Protein AF-A0A5C7W8V8-F1 (afdb_monomer)

pLDDT: mean 70.5, std 19.84, range [35.34, 94.75]

Secondary structure (DSSP, 8-state):
----HHHHHHHHHHHHHHHHHHHHHHTT-HHHHHHHHHHHHHHHH-TTTHHHHTT---------S------

Solvent-accessible surface area (backbone atoms only — not comparable to full-atom values): 4234 Å² total; per-residue (Å²): 141,85,88,66,61,68,62,50,55,37,52,50,32,38,53,52,9,49,52,38,21,53,49,14,57,75,69,69,36,64,68,40,28,52,52,10,46,52,42,23,49,44,37,69,69,50,70,62,59,67,34,56,76,69,68,55,69,83,64,77,80,68,88,73,90,84,79,80,90,80,134

Radius of gyration: 18.02 Å; Cα contacts (8 Å, |Δi|>4): 55; chains: 1; bounding box: 33×17×65 Å

Sequence (71 aa):
MKQNVGGIDKVVRLVLGLALAGYGYYTMMWWLVVVGAVVFLTGVFGRCALYSLFGFSTCKLDAGATEPRQP

Foldseek 3Di:
DDDPPVVVVLVVLLVQLVVQLVVCVVVVPVVSVVVSPVSNVCSVVVPPDVCVVVVNDPPPPPVDDDDDDDD

Mean predicted aligned error: 12.7 Å

Structure (mmCIF, N/CA/C/O backbone):
data_AF-A0A5C7W8V8-F1
#
_entry.id   AF-A0A5C7W8V8-F1
#
loop_
_atom_site.group_PDB
_atom_site.id
_atom_site.type_symbol
_atom_site.label_atom_id
_atom_site.label_alt_id
_atom_site.label_comp_id
_atom_site.label_asym_id
_atom_site.label_entity_id
_atom_site.label_seq_id
_atom_site.pdbx_PDB_ins_code
_atom_site.Cartn_x
_atom_site.Cartn_y
_atom_site.Cartn_z
_atom_site.occupancy
_atom_site.B_iso_or_equiv
_atom_site.auth_seq_id
_atom_site.auth_comp_id
_atom_site.auth_asym_id
_atom_site.auth_atom_id
_atom_site.pdbx_PDB_model_num
ATOM 1 N N . MET A 1 1 ? -23.393 -8.868 13.388 1.00 35.34 1 MET A N 1
ATOM 2 C CA . MET A 1 1 ? -22.050 -8.270 13.551 1.00 35.34 1 MET A CA 1
ATOM 3 C C . MET A 1 1 ? -21.114 -8.858 12.499 1.00 35.34 1 MET A C 1
ATOM 5 O O . MET A 1 1 ? -20.632 -9.967 12.677 1.00 35.34 1 MET A O 1
ATOM 9 N N . LYS A 1 2 ? -20.919 -8.189 11.358 1.00 36.81 2 LYS A N 1
ATOM 10 C CA . LYS A 1 2 ? -19.959 -8.623 10.330 1.00 36.81 2 LYS A CA 1
ATOM 11 C C . LYS A 1 2 ? -19.230 -7.393 9.811 1.00 36.81 2 LYS A C 1
ATOM 13 O O . LYS A 1 2 ? -19.622 -6.797 8.818 1.00 36.81 2 LYS A O 1
ATOM 18 N N . GLN A 1 3 ? -18.208 -6.982 10.549 1.00 44.19 3 GLN A N 1
ATOM 19 C CA . GLN A 1 3 ? -17.313 -5.908 10.145 1.00 44.19 3 GLN A CA 1
ATOM 20 C C . GLN A 1 3 ? -16.033 -6.539 9.611 1.00 44.19 3 GLN A C 1
ATOM 22 O O . GLN A 1 3 ? -15.184 -7.005 10.358 1.00 44.19 3 GLN A O 1
ATOM 27 N N . ASN A 1 4 ? -15.940 -6.581 8.285 1.00 52.25 4 ASN A N 1
ATOM 28 C CA . ASN A 1 4 ? -14.726 -6.906 7.541 1.00 52.25 4 ASN A CA 1
ATOM 29 C C . ASN A 1 4 ? -14.471 -5.800 6.510 1.00 52.25 4 ASN A C 1
ATOM 31 O O . ASN A 1 4 ? -14.306 -6.064 5.328 1.00 52.25 4 ASN A O 1
ATOM 35 N N . VAL A 1 5 ? -14.532 -4.537 6.925 1.00 53.62 5 VAL A N 1
ATOM 36 C CA . VAL A 1 5 ? -14.264 -3.441 5.983 1.00 53.62 5 VAL A CA 1
ATOM 37 C C . VAL A 1 5 ? -12.760 -3.199 5.915 1.00 53.62 5 VAL A C 1
ATOM 39 O O . VAL A 1 5 ? -12.156 -3.288 4.853 1.00 53.62 5 VAL A O 1
ATOM 42 N N . GLY A 1 6 ? -12.099 -3.049 7.062 1.00 58.69 6 GLY A N 1
ATOM 43 C CA . GLY A 1 6 ? -10.678 -2.713 7.031 1.00 58.69 6 GLY A CA 1
ATOM 44 C C . GLY A 1 6 ? -9.725 -3.884 6.709 1.00 58.69 6 GLY A C 1
ATOM 45 O O . GLY A 1 6 ? -8.584 -3.655 6.310 1.00 58.69 6 GLY A O 1
ATOM 46 N N . GLY A 1 7 ? -10.173 -5.141 6.841 1.00 64.62 7 GLY A N 1
ATOM 47 C CA . GLY A 1 7 ? -9.385 -6.306 6.428 1.00 64.62 7 GLY A CA 1
ATOM 48 C C . GLY A 1 7 ? -9.284 -6.364 4.908 1.00 64.62 7 GLY A C 1
ATOM 49 O O . GLY A 1 7 ? -8.199 -6.558 4.360 1.00 64.62 7 GLY A O 1
ATOM 50 N N . ILE A 1 8 ? -10.409 -6.096 4.239 1.00 73.44 8 ILE A N 1
ATOM 51 C CA . ILE A 1 8 ? -10.490 -5.980 2.784 1.00 73.44 8 ILE A CA 1
ATOM 52 C C . ILE A 1 8 ? -9.637 -4.806 2.301 1.00 73.44 8 ILE A C 1
ATOM 54 O O . ILE A 1 8 ? -8.803 -5.021 1.432 1.00 73.44 8 ILE A O 1
ATOM 58 N N . ASP A 1 9 ? -9.740 -3.615 2.900 1.00 73.00 9 ASP A N 1
ATOM 59 C CA . ASP A 1 9 ? -8.911 -2.452 2.529 1.00 73.00 9 ASP A CA 1
ATOM 60 C C . ASP A 1 9 ? -7.402 -2.740 2.606 1.00 73.00 9 ASP A C 1
ATOM 62 O O . ASP A 1 9 ? -6.627 -2.353 1.725 1.00 73.00 9 ASP A O 1
ATOM 66 N N . LYS A 1 10 ? -6.972 -3.477 3.638 1.00 75.81 10 LYS A N 1
ATOM 67 C CA . LYS A 1 10 ? -5.578 -3.911 3.778 1.00 75.81 10 LYS A CA 1
ATOM 68 C C . LYS A 1 10 ? -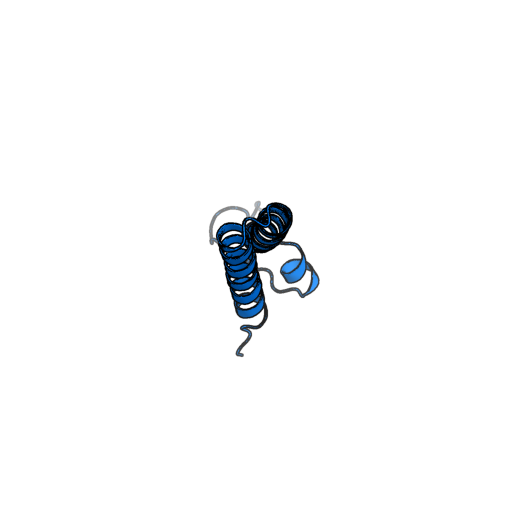5.176 -4.872 2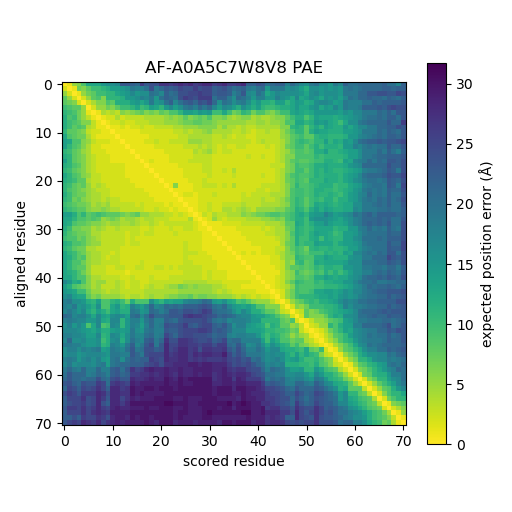.661 1.00 75.81 10 LYS A C 1
ATOM 70 O O . LYS A 1 10 ? -4.119 -4.691 2.059 1.00 75.81 10 LYS A O 1
ATOM 75 N N . VAL A 1 11 ? -5.999 -5.886 2.394 1.00 81.81 11 VAL A N 1
ATOM 76 C CA . VAL A 1 11 ? -5.741 -6.865 1.327 1.00 81.81 11 VAL A CA 1
ATOM 77 C C . VAL A 1 11 ? -5.692 -6.163 -0.026 1.00 81.81 11 VAL A C 1
ATOM 79 O O . VAL A 1 11 ? -4.752 -6.389 -0.780 1.00 81.81 11 VAL A O 1
ATOM 82 N N . VAL A 1 12 ? -6.624 -5.248 -0.293 1.00 86.00 12 VAL A N 1
ATOM 83 C CA . VAL A 1 12 ? -6.654 -4.450 -1.520 1.00 86.00 12 VAL A CA 1
ATOM 84 C C . VAL A 1 12 ? -5.356 -3.660 -1.674 1.00 86.00 12 VAL A C 1
ATOM 86 O O . VAL A 1 12 ? -4.719 -3.788 -2.710 1.00 86.00 12 VAL A O 1
ATOM 89 N N . ARG A 1 13 ? -4.886 -2.922 -0.656 1.00 86.50 13 ARG A N 1
ATOM 90 C CA . ARG A 1 13 ? -3.628 -2.148 -0.751 1.00 86.50 13 ARG A CA 1
ATOM 91 C C . ARG A 1 13 ? -2.382 -3.017 -0.930 1.00 86.50 13 ARG A C 1
ATOM 93 O O . ARG A 1 13 ? -1.487 -2.637 -1.681 1.00 86.50 13 ARG A O 1
ATOM 100 N N . LEU A 1 14 ? -2.324 -4.176 -0.274 1.00 87.00 14 LEU A N 1
ATOM 101 C CA . LEU A 1 14 ? -1.229 -5.134 -0.456 1.00 87.00 14 LEU A CA 1
ATOM 102 C C . LEU A 1 14 ? -1.209 -5.696 -1.882 1.00 87.00 14 LEU A C 1
ATOM 104 O O . LEU A 1 14 ? -0.163 -5.690 -2.527 1.00 87.00 14 LEU A O 1
ATOM 108 N N . VAL A 1 15 ? -2.363 -6.150 -2.376 1.00 91.62 15 VAL A N 1
ATO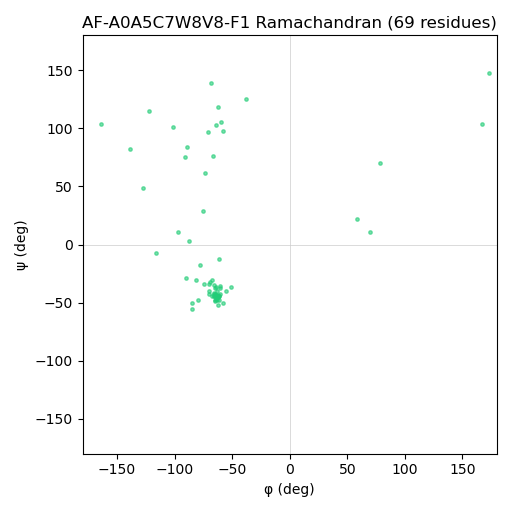M 109 C CA . VAL A 1 15 ? -2.493 -6.732 -3.717 1.00 91.62 15 VAL A CA 1
ATOM 110 C C . VAL A 1 15 ? -2.220 -5.678 -4.788 1.00 91.62 15 VAL A C 1
ATOM 112 O O . VAL A 1 15 ? -1.457 -5.942 -5.712 1.00 91.62 15 VAL A O 1
ATOM 115 N N . LEU A 1 16 ? -2.766 -4.466 -4.642 1.00 91.69 16 LEU A N 1
ATOM 116 C CA . LEU A 1 16 ? -2.550 -3.371 -5.589 1.00 91.69 16 LEU A CA 1
ATOM 117 C C . LEU A 1 16 ? -1.078 -2.938 -5.630 1.00 91.69 16 LEU A C 1
ATOM 119 O O . LEU A 1 16 ? -0.525 -2.746 -6.708 1.00 91.69 16 LEU A O 1
ATOM 123 N N . GLY A 1 17 ? -0.434 -2.812 -4.464 1.00 91.25 17 GLY A N 1
ATOM 124 C CA . GLY A 1 17 ? 0.978 -2.443 -4.370 1.00 91.25 17 GLY A CA 1
ATOM 125 C C . GLY A 1 17 ? 1.901 -3.479 -5.019 1.00 91.25 17 GLY A C 1
ATOM 126 O O . GLY A 1 17 ? 2.778 -3.111 -5.800 1.00 91.25 17 GLY A O 1
ATOM 127 N N . LEU A 1 18 ? 1.659 -4.773 -4.774 1.00 93.25 18 LEU A N 1
ATOM 128 C CA . LEU A 1 18 ? 2.400 -5.860 -5.426 1.00 93.25 18 LEU A CA 1
ATOM 129 C C . LEU A 1 18 ? 2.153 -5.908 -6.936 1.00 93.25 18 LEU A C 1
ATOM 131 O O . LEU A 1 18 ? 3.103 -6.075 -7.697 1.00 93.25 18 LEU A O 1
ATOM 135 N N . ALA A 1 19 ? 0.905 -5.732 -7.377 1.00 94.50 19 ALA A N 1
ATOM 136 C CA . ALA A 1 19 ? 0.557 -5.730 -8.794 1.00 94.50 19 ALA A CA 1
ATOM 137 C C . ALA A 1 19 ? 1.241 -4.578 -9.545 1.00 94.50 19 ALA A C 1
ATOM 139 O O . ALA A 1 19 ? 1.829 -4.800 -10.601 1.00 94.50 19 ALA A O 1
ATOM 140 N N . LEU A 1 20 ? 1.231 -3.365 -8.981 1.00 92.81 20 LEU A N 1
ATOM 141 C CA . LEU A 1 20 ? 1.901 -2.198 -9.564 1.00 92.81 20 LEU A CA 1
ATOM 142 C C . LEU A 1 20 ? 3.423 -2.359 -9.590 1.00 92.81 20 LEU A C 1
ATOM 144 O O . LEU A 1 20 ? 4.049 -2.053 -10.605 1.00 92.81 20 LEU A O 1
ATOM 148 N N . ALA A 1 21 ? 4.017 -2.872 -8.509 1.00 92.25 21 ALA A N 1
ATOM 149 C CA . ALA A 1 21 ? 5.456 -3.101 -8.448 1.00 92.25 21 ALA A CA 1
ATOM 150 C C . ALA A 1 21 ? 5.908 -4.183 -9.445 1.00 92.25 21 ALA A C 1
ATOM 152 O O . ALA A 1 21 ? 6.883 -3.984 -10.167 1.00 92.25 21 ALA A O 1
ATOM 153 N N . GLY A 1 22 ? 5.175 -5.299 -9.529 1.00 92.44 22 GLY A N 1
ATOM 154 C CA . GLY A 1 22 ? 5.454 -6.384 -10.472 1.00 92.44 22 GLY A CA 1
ATOM 155 C C . GLY A 1 22 ? 5.259 -5.965 -11.929 1.00 92.44 22 GLY A C 1
ATOM 156 O O . GLY A 1 22 ? 6.103 -6.2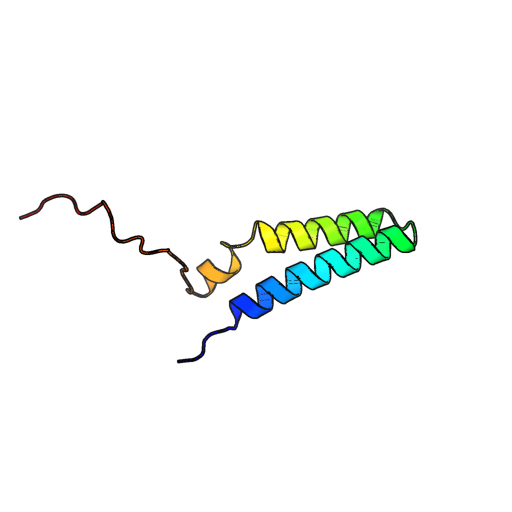64 -12.772 1.00 92.44 22 GLY A O 1
ATOM 157 N N . TYR A 1 23 ? 4.198 -5.208 -12.221 1.00 94.62 23 TYR A N 1
ATOM 158 C CA . TYR A 1 23 ? 3.970 -4.656 -13.556 1.00 94.62 23 TYR A CA 1
ATOM 159 C C . TYR A 1 23 ? 5.069 -3.665 -13.953 1.00 94.62 23 TYR A C 1
ATOM 161 O O . TYR A 1 23 ? 5.616 -3.777 -15.045 1.00 94.62 23 TYR A O 1
ATOM 169 N N . GLY A 1 24 ? 5.454 -2.754 -13.052 1.00 92.31 24 GLY A N 1
ATOM 170 C CA . GLY A 1 24 ? 6.556 -1.818 -13.285 1.00 92.31 24 GLY A CA 1
ATOM 171 C C . GLY A 1 24 ? 7.898 -2.514 -13.524 1.00 92.31 24 GLY A C 1
ATOM 172 O O . GLY A 1 24 ? 8.681 -2.061 -14.357 1.00 92.31 24 GLY A O 1
ATOM 173 N N . TYR A 1 25 ? 8.154 -3.633 -12.841 1.00 93.62 25 TYR A N 1
ATOM 174 C CA . TYR A 1 25 ? 9.348 -4.447 -13.072 1.00 93.62 25 TYR A CA 1
ATOM 175 C C . TYR A 1 25 ? 9.316 -5.108 -14.458 1.00 93.62 25 TYR A C 1
ATOM 177 O O . TYR A 1 25 ? 10.304 -5.045 -15.185 1.00 93.62 25 TYR A O 1
ATOM 185 N N . TYR A 1 26 ? 8.170 -5.671 -14.858 1.00 94.50 26 TYR A N 1
ATOM 186 C CA . TYR A 1 26 ? 7.992 -6.304 -16.169 1.00 94.50 26 TYR A CA 1
ATOM 187 C C . TYR A 1 26 ? 8.142 -5.316 -17.335 1.00 94.50 26 TYR A C 1
ATOM 189 O O . TYR A 1 26 ? 8.752 -5.641 -18.349 1.00 94.50 26 TYR A O 1
ATOM 197 N N . THR A 1 27 ? 7.621 -4.095 -17.193 1.00 94.75 27 THR A N 1
ATOM 198 C CA . THR A 1 27 ? 7.701 -3.055 -18.230 1.00 94.75 27 THR A CA 1
ATOM 199 C C . THR A 1 27 ? 8.973 -2.205 -18.157 1.00 94.75 27 THR A C 1
ATOM 201 O O . THR A 1 27 ? 9.117 -1.264 -18.935 1.00 94.75 27 THR A O 1
ATOM 204 N N . MET A 1 28 ? 9.902 -2.511 -17.238 1.00 91.44 28 MET A N 1
ATOM 205 C CA . MET A 1 28 ? 11.127 -1.732 -16.990 1.00 91.44 28 MET A CA 1
ATOM 206 C C . MET A 1 28 ? 10.856 -0.262 -16.591 1.00 91.44 28 MET A C 1
ATOM 208 O O . MET A 1 28 ? 11.714 0.616 -16.705 1.00 91.44 28 MET A O 1
ATOM 212 N N . MET A 1 29 ? 9.650 0.019 -16.090 1.00 92.81 29 MET A N 1
ATOM 213 C CA . MET A 1 29 ? 9.194 1.336 -15.656 1.00 92.81 29 MET A CA 1
ATOM 214 C C . MET A 1 29 ? 9.538 1.548 -14.181 1.00 92.81 29 MET A C 1
ATOM 216 O O . MET A 1 29 ? 8.705 1.371 -13.290 1.00 92.81 29 MET A O 1
ATOM 220 N N . TRP A 1 30 ? 10.774 1.975 -13.920 1.00 88.25 30 TRP A N 1
ATOM 221 C CA . TRP A 1 30 ? 11.311 2.168 -12.566 1.00 88.25 30 TRP A CA 1
ATOM 222 C C . TRP A 1 30 ? 10.419 3.011 -11.644 1.00 88.25 30 TRP A C 1
ATOM 224 O O . TRP A 1 30 ? 10.289 2.701 -10.462 1.00 88.25 30 TRP A O 1
ATOM 234 N N . TRP A 1 31 ? 9.742 4.036 -12.170 1.00 91.31 31 TRP A N 1
ATOM 235 C CA . TRP A 1 31 ? 8.839 4.873 -11.375 1.00 91.31 31 TRP A CA 1
ATOM 236 C C . TRP A 1 31 ? 7.604 4.110 -10.864 1.00 91.31 31 TRP A C 1
ATOM 238 O O . TRP A 1 31 ? 7.173 4.345 -9.737 1.00 91.31 31 TRP A O 1
ATOM 248 N N . LEU A 1 32 ? 7.069 3.152 -11.631 1.00 90.94 32 LEU A N 1
ATOM 249 C CA . LEU A 1 32 ? 5.947 2.309 -11.196 1.00 90.94 32 LEU A CA 1
ATOM 250 C C . LEU A 1 32 ? 6.361 1.331 -10.100 1.00 90.94 32 LEU A C 1
ATOM 252 O O . LEU A 1 32 ? 5.573 1.068 -9.194 1.00 90.94 32 LEU A O 1
ATOM 256 N N . VAL A 1 33 ? 7.604 0.843 -10.141 1.00 89.56 33 VAL A N 1
ATOM 257 C CA . VAL A 1 33 ? 8.164 0.009 -9.069 1.00 89.56 33 VAL A CA 1
ATOM 258 C C . VAL A 1 33 ? 8.204 0.790 -7.757 1.00 89.56 33 VAL A C 1
ATOM 260 O O . VAL A 1 33 ? 7.769 0.279 -6.728 1.00 89.56 33 VAL A O 1
ATOM 263 N N . VAL A 1 34 ? 8.645 2.052 -7.799 1.00 91.81 34 VAL A N 1
ATOM 264 C CA . VAL A 1 34 ? 8.668 2.934 -6.621 1.00 91.81 34 VAL A CA 1
ATOM 265 C C . VAL A 1 34 ? 7.252 3.209 -6.110 1.00 91.81 34 VAL A C 1
ATOM 267 O O . VAL A 1 34 ? 7.000 3.066 -4.916 1.00 91.81 34 VAL A O 1
ATOM 270 N N . VAL A 1 35 ? 6.306 3.544 -6.993 1.00 93.00 35 VAL A N 1
ATOM 271 C CA . VAL A 1 35 ? 4.905 3.794 -6.605 1.00 93.00 35 VAL A CA 1
ATOM 272 C C . VAL A 1 35 ? 4.268 2.546 -5.990 1.00 93.00 35 VAL A C 1
ATOM 274 O O . VAL A 1 35 ? 3.684 2.623 -4.909 1.00 93.00 35 VAL A O 1
ATOM 277 N N . GLY A 1 36 ? 4.417 1.384 -6.629 1.00 91.06 36 GLY A N 1
ATOM 278 C CA . GLY A 1 36 ? 3.914 0.112 -6.114 1.00 91.06 36 GLY A CA 1
ATOM 279 C C . GLY A 1 36 ? 4.523 -0.249 -4.759 1.00 91.06 36 GLY A C 1
ATOM 280 O O . GLY A 1 36 ? 3.794 -0.624 -3.839 1.00 91.06 36 GLY A O 1
ATOM 281 N N . ALA A 1 37 ? 5.833 -0.045 -4.592 1.00 90.69 37 ALA A N 1
ATOM 282 C CA . ALA A 1 37 ? 6.523 -0.256 -3.323 1.00 90.69 37 ALA A CA 1
ATOM 283 C C . ALA A 1 37 ? 6.000 0.675 -2.221 1.00 90.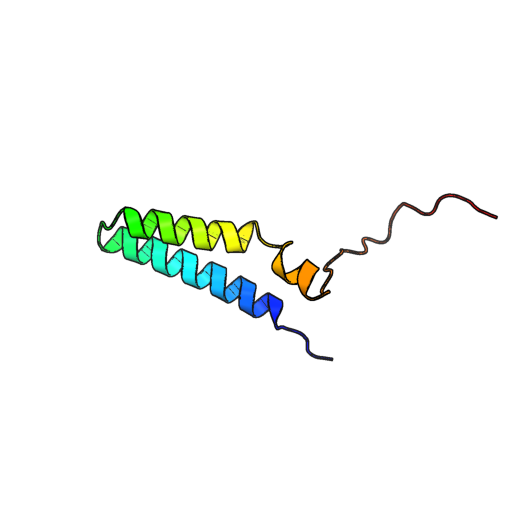69 37 ALA A C 1
ATOM 285 O O . ALA A 1 37 ? 5.710 0.207 -1.124 1.00 90.69 37 ALA A O 1
ATOM 286 N N . VAL A 1 38 ? 5.805 1.968 -2.497 1.00 89.56 38 VAL A N 1
ATOM 287 C CA . V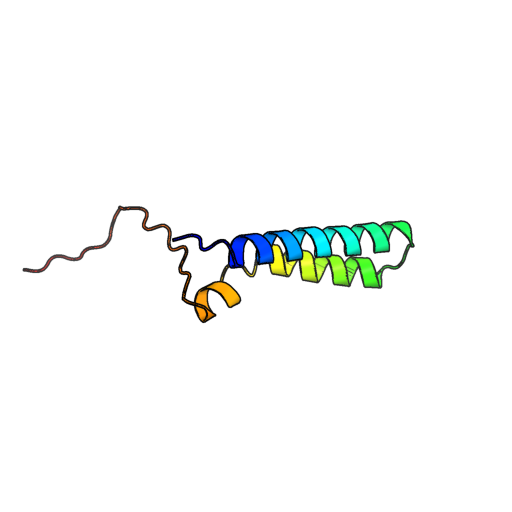AL A 1 38 ? 5.251 2.922 -1.519 1.00 89.56 38 VAL A CA 1
ATOM 288 C C . VAL A 1 38 ? 3.827 2.536 -1.119 1.00 89.56 38 VAL A C 1
ATOM 290 O O . VAL A 1 38 ? 3.514 2.531 0.071 1.00 89.56 38 VAL A O 1
ATOM 293 N N . VAL A 1 39 ? 2.968 2.156 -2.068 1.00 87.88 39 VAL A N 1
ATOM 294 C CA . VAL A 1 39 ? 1.587 1.718 -1.787 1.00 87.88 39 VAL A CA 1
ATOM 295 C C . VAL A 1 39 ? 1.571 0.428 -0.962 1.00 87.88 39 VAL A C 1
ATOM 297 O O . VAL A 1 39 ? 0.836 0.333 0.023 1.00 87.88 39 VAL A O 1
ATOM 300 N N . PHE A 1 40 ? 2.425 -0.536 -1.309 1.00 87.56 40 PHE A N 1
ATOM 301 C CA . PHE A 1 40 ? 2.586 -1.786 -0.571 1.00 87.56 40 PHE A CA 1
ATOM 302 C C . PHE A 1 40 ? 3.078 -1.544 0.860 1.00 87.56 40 PHE A C 1
ATOM 304 O O . PHE A 1 40 ? 2.446 -1.995 1.816 1.00 87.56 40 PHE A O 1
ATOM 311 N N . LEU A 1 41 ? 4.163 -0.781 1.024 1.00 85.00 41 LEU A N 1
ATOM 312 C CA . LEU A 1 41 ? 4.725 -0.427 2.329 1.00 85.00 41 LEU A CA 1
ATOM 313 C C . LEU A 1 41 ? 3.704 0.360 3.158 1.00 85.00 41 LEU A C 1
ATOM 315 O O . LEU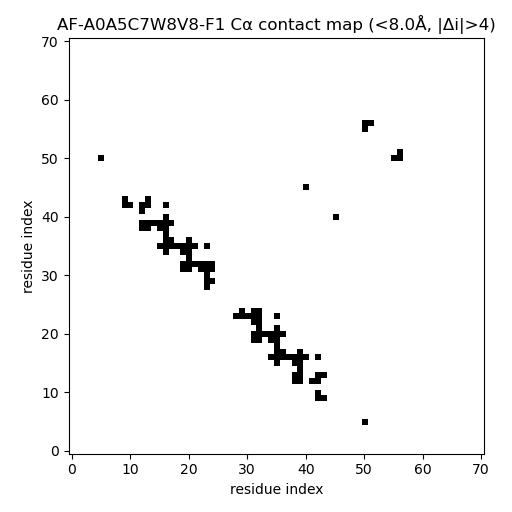 A 1 41 ? 3.554 0.101 4.348 1.00 85.00 41 LEU A O 1
ATOM 319 N N . THR A 1 42 ? 2.913 1.234 2.536 1.00 81.94 42 THR A N 1
ATOM 320 C CA . THR A 1 42 ? 1.799 1.932 3.198 1.00 81.94 42 THR A CA 1
ATOM 321 C C . THR A 1 42 ? 0.704 0.961 3.655 1.00 81.94 42 THR A C 1
ATOM 323 O O . THR A 1 42 ? 0.1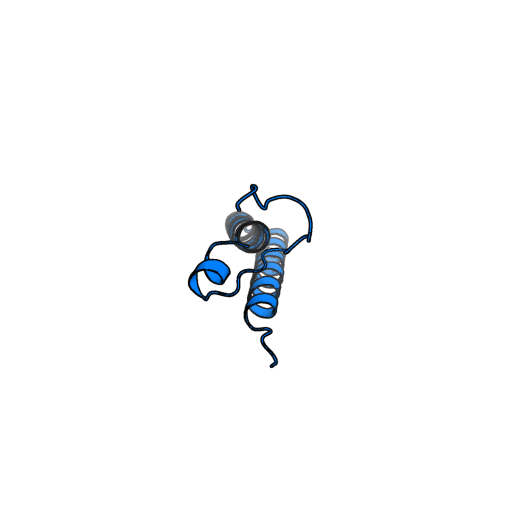45 1.135 4.733 1.00 81.94 42 THR A O 1
ATOM 326 N N . GLY A 1 43 ? 0.408 -0.101 2.900 1.00 75.38 43 GLY A N 1
ATOM 327 C CA . GLY A 1 43 ? -0.501 -1.177 3.322 1.00 75.38 43 GLY A CA 1
ATOM 328 C C . GLY A 1 43 ? 0.051 -2.058 4.455 1.00 75.38 43 GLY A C 1
ATOM 329 O O . GLY A 1 43 ? -0.710 -2.543 5.296 1.00 75.38 43 GLY A O 1
ATOM 330 N N . VAL A 1 44 ? 1.374 -2.248 4.506 1.00 78.56 44 VAL A N 1
ATOM 331 C CA . VAL A 1 44 ? 2.075 -3.058 5.521 1.00 78.56 44 VAL A CA 1
ATOM 332 C C . VAL A 1 44 ? 2.264 -2.292 6.838 1.00 78.56 44 VAL A C 1
ATOM 334 O O . VAL A 1 44 ? 1.948 -2.824 7.911 1.00 78.56 44 VAL A O 1
ATOM 337 N N . PHE A 1 45 ? 2.746 -1.048 6.761 1.00 73.25 45 PHE A N 1
ATOM 338 C CA . PHE A 1 45 ? 3.056 -0.177 7.901 1.00 73.25 45 PHE A CA 1
ATOM 339 C C . PHE A 1 45 ? 1.877 0.700 8.338 1.00 73.25 45 PHE A C 1
ATOM 341 O O . PHE A 1 45 ? 1.739 0.993 9.522 1.00 73.25 45 PHE A O 1
ATOM 348 N N . GLY A 1 46 ? 0.967 1.066 7.433 1.00 59.88 46 GLY A N 1
ATOM 349 C CA . GLY A 1 46 ? -0.197 1.920 7.703 1.00 59.88 46 GLY A CA 1
ATOM 350 C C . GLY A 1 46 ? -1.345 1.234 8.449 1.00 59.88 46 GLY A C 1
ATOM 351 O O . GLY A 1 46 ? -2.498 1.636 8.302 1.00 59.88 46 GLY A O 1
ATOM 352 N N . ARG A 1 47 ? -1.048 0.223 9.277 1.00 56.00 47 ARG A N 1
ATOM 353 C CA . ARG A 1 47 ? -2.028 -0.452 10.143 1.00 56.00 47 ARG A CA 1
ATOM 354 C C . ARG A 1 47 ? -2.696 0.473 11.176 1.00 56.00 47 ARG A C 1
ATOM 356 O O . ARG A 1 47 ? -3.710 0.066 11.726 1.00 56.00 47 ARG A O 1
ATOM 363 N N . CYS A 1 48 ? -2.210 1.699 11.401 1.00 51.41 48 CYS A N 1
ATOM 364 C CA . CYS A 1 48 ? -2.719 2.562 12.479 1.00 51.41 48 CYS A CA 1
ATOM 365 C C . CYS A 1 48 ? -3.395 3.883 12.069 1.00 51.41 48 CYS A C 1
ATOM 367 O O . CYS A 1 48 ? -3.977 4.516 12.939 1.00 51.41 48 CYS A O 1
ATOM 369 N N . ALA A 1 49 ? -3.396 4.319 10.804 1.00 50.19 49 ALA A N 1
ATOM 370 C CA . ALA A 1 49 ? -4.007 5.618 10.473 1.00 50.19 49 ALA A CA 1
ATOM 371 C C . ALA A 1 49 ? -5.525 5.513 10.244 1.00 50.19 49 ALA A C 1
ATOM 373 O O . ALA A 1 49 ? -6.315 6.161 10.924 1.00 50.19 49 ALA A O 1
ATOM 374 N N . LEU A 1 50 ? -5.955 4.648 9.321 1.00 48.59 50 LEU A N 1
ATOM 375 C CA . LEU A 1 50 ? -7.356 4.621 8.881 1.00 48.59 50 LEU A CA 1
ATOM 376 C C . LEU A 1 50 ? -8.276 3.850 9.841 1.00 48.59 50 LEU A C 1
ATOM 378 O O . LEU A 1 50 ? -9.438 4.198 10.007 1.00 48.59 50 LEU A O 1
ATOM 382 N N . TYR A 1 51 ? -7.729 2.839 10.517 1.00 50.22 51 TYR A N 1
ATOM 383 C CA . TYR A 1 51 ? -8.431 2.036 11.519 1.00 50.22 51 TYR A CA 1
ATOM 384 C C . TYR A 1 51 ? -8.631 2.771 12.854 1.00 50.22 51 TYR A C 1
ATOM 386 O O . TYR A 1 51 ? -9.670 2.600 13.486 1.00 50.22 51 TYR A O 1
ATOM 394 N N . SER A 1 52 ? -7.673 3.624 13.241 1.00 46.28 52 SER A N 1
ATOM 395 C CA . SER A 1 52 ? -7.783 4.511 14.40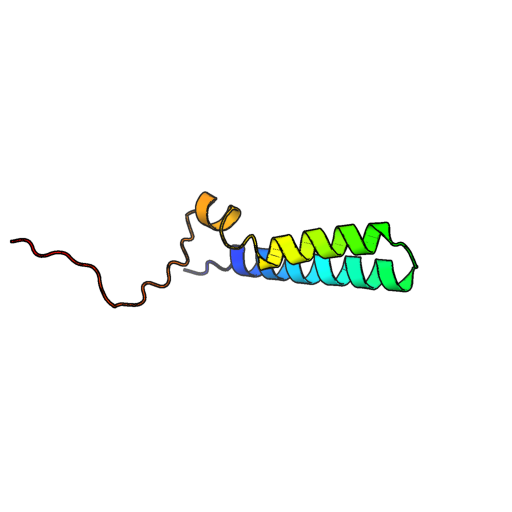8 1.00 46.28 52 SER A CA 1
ATOM 396 C C . SER A 1 52 ? -8.810 5.627 14.166 1.00 46.28 52 SER A C 1
ATOM 398 O O . SER A 1 52 ? -9.637 5.905 15.028 1.00 46.28 52 SER A O 1
ATOM 400 N N . LEU A 1 53 ? -8.846 6.188 12.948 1.00 48.22 53 LEU A N 1
ATOM 401 C CA . LEU A 1 53 ? -9.833 7.199 12.537 1.00 48.22 53 LEU A CA 1
ATOM 402 C C . LEU A 1 53 ? -11.273 6.663 12.446 1.00 48.22 53 LEU A C 1
ATOM 404 O O . LEU A 1 53 ? -12.212 7.410 12.697 1.00 48.22 53 LEU A O 1
ATOM 408 N N . PHE A 1 54 ? -11.455 5.382 12.111 1.00 53.44 54 PHE A N 1
ATOM 409 C CA . PHE A 1 54 ? -12.771 4.726 12.047 1.00 53.44 54 PHE A CA 1
ATOM 410 C C . PHE A 1 54 ? -13.137 3.927 13.312 1.00 53.44 54 PHE A C 1
ATOM 412 O O . PHE A 1 54 ? -14.109 3.171 13.302 1.00 53.44 54 PHE A O 1
ATOM 419 N N . GLY A 1 55 ? -12.373 4.073 14.400 1.00 48.38 55 GLY A N 1
ATOM 420 C CA . GLY A 1 55 ? -12.696 3.482 15.704 1.00 48.38 55 GLY A CA 1
ATOM 421 C C . GLY A 1 55 ? -12.585 1.955 15.786 1.00 48.38 55 GLY A C 1
ATOM 422 O O . GLY A 1 55 ? -13.008 1.369 16.780 1.00 48.38 55 GLY A O 1
ATOM 423 N N . PHE A 1 56 ? -12.001 1.288 14.784 1.00 51.22 56 PHE A N 1
ATOM 424 C CA . PHE A 1 56 ? -11.701 -0.144 14.854 1.00 51.22 56 PHE A CA 1
ATOM 425 C C . PHE A 1 56 ? -10.297 -0.357 15.410 1.00 51.22 56 PHE A C 1
ATOM 427 O O . PHE A 1 56 ? -9.337 -0.691 14.717 1.00 51.22 56 PHE A O 1
ATOM 434 N N . SER A 1 57 ? -10.191 -0.174 16.717 1.00 46.12 57 SER A N 1
ATOM 435 C CA . SER A 1 57 ? -9.000 -0.505 17.480 1.00 46.12 57 SER A CA 1
ATOM 436 C C . SER A 1 57 ? -8.864 -2.024 17.559 1.00 46.12 57 SER A C 1
ATOM 438 O O . SER A 1 57 ? -9.426 -2.670 18.436 1.00 46.12 57 SER A O 1
ATOM 440 N N . THR A 1 58 ? -8.060 -2.620 16.680 1.00 47.94 58 THR A N 1
ATOM 441 C CA . THR A 1 58 ? -7.392 -3.891 16.998 1.00 47.94 58 THR A CA 1
ATOM 442 C C . THR A 1 58 ? -6.259 -3.597 17.987 1.00 47.94 58 THR A C 1
ATOM 444 O O . THR A 1 58 ? -5.084 -3.835 17.709 1.00 47.94 58 THR A O 1
ATOM 447 N N . CYS A 1 59 ? -6.613 -3.082 19.168 1.00 48.34 59 CYS A N 1
ATOM 448 C CA . CYS A 1 59 ? -5.849 -3.442 20.346 1.00 48.34 59 CYS A CA 1
ATOM 449 C C . CYS A 1 59 ? -6.035 -4.947 20.476 1.00 48.34 59 CYS A C 1
ATOM 451 O O . CYS A 1 59 ? -7.155 -5.431 20.651 1.00 48.34 59 CYS A O 1
ATOM 453 N N . LYS A 1 60 ? -4.941 -5.699 20.388 1.00 45.66 60 LYS A N 1
ATOM 454 C CA . LYS A 1 60 ? -4.912 -6.931 21.153 1.00 45.66 60 LYS A CA 1
ATOM 455 C C . LYS A 1 60 ? -5.070 -6.484 22.602 1.00 45.66 60 LYS A C 1
ATOM 457 O O . LYS A 1 60 ? -4.153 -5.897 23.166 1.00 45.66 60 LYS A O 1
ATOM 462 N N . LEU A 1 61 ? -6.248 -6.691 23.179 1.00 44.91 61 LEU A N 1
ATOM 463 C CA . LEU A 1 61 ? -6.333 -6.932 24.610 1.00 44.91 61 LEU A CA 1
ATOM 464 C C . LEU A 1 61 ? -5.635 -8.279 24.822 1.00 44.91 61 LEU A C 1
ATOM 466 O O . LEU A 1 61 ? -6.281 -9.316 24.934 1.00 44.91 61 LEU A O 1
ATOM 470 N N . ASP A 1 62 ? -4.302 -8.274 24.770 1.00 41.28 62 ASP A N 1
ATOM 471 C CA . ASP A 1 62 ? -3.536 -9.280 25.479 1.00 41.28 62 ASP A CA 1
ATOM 472 C C . ASP A 1 62 ? -3.856 -9.009 26.951 1.00 41.28 62 ASP A C 1
ATOM 474 O O . ASP A 1 62 ? -3.458 -8.000 27.533 1.00 41.28 62 ASP A O 1
ATOM 478 N N . ALA A 1 63 ? -4.723 -9.854 27.502 1.00 47.78 63 ALA A N 1
ATOM 479 C CA . ALA A 1 63 ? -5.044 -9.883 28.912 1.00 47.78 63 ALA A CA 1
ATOM 480 C C . ALA A 1 63 ? -3.742 -10.124 29.688 1.00 47.78 63 ALA A C 1
ATOM 482 O O . ALA A 1 63 ? -3.271 -11.254 29.790 1.00 47.78 63 ALA A O 1
ATOM 483 N N . GLY A 1 64 ? -3.129 -9.059 30.197 1.00 46.66 64 GLY A N 1
ATOM 484 C CA . GLY A 1 64 ? -1.922 -9.178 30.998 1.00 46.66 64 GLY A CA 1
ATOM 485 C C . GLY A 1 64 ? -1.217 -7.850 31.216 1.00 46.66 64 GLY A C 1
ATOM 486 O O . GLY A 1 64 ? -0.477 -7.391 30.359 1.00 46.66 64 GLY A O 1
ATOM 487 N N . ALA A 1 65 ? -1.379 -7.316 32.425 1.00 51.34 65 ALA A N 1
ATOM 488 C CA . ALA A 1 65 ? -0.510 -6.325 33.056 1.00 51.34 65 ALA A CA 1
ATOM 489 C C . ALA A 1 65 ? -0.654 -4.858 32.619 1.00 51.34 65 ALA A C 1
ATOM 491 O O . ALA A 1 65 ? 0.290 -4.263 32.113 1.00 51.34 65 ALA A O 1
ATOM 492 N N . THR A 1 66 ? -1.766 -4.217 32.986 1.00 54.38 66 THR A N 1
ATOM 493 C CA . THR A 1 66 ? -1.691 -3.057 33.899 1.00 54.38 66 THR A CA 1
ATOM 494 C C . THR A 1 66 ? -3.076 -2.748 34.469 1.00 54.38 66 THR A C 1
ATOM 496 O O . THR A 1 66 ? -3.906 -2.157 33.796 1.00 54.38 66 THR A O 1
ATOM 499 N N . GLU A 1 67 ? -3.318 -3.118 35.725 1.00 51.75 67 GLU A N 1
ATOM 500 C CA . GLU A 1 67 ? -4.215 -2.344 36.587 1.00 51.75 67 GLU A CA 1
ATOM 501 C C . GLU A 1 67 ? -3.375 -1.948 37.811 1.00 51.75 67 GLU A C 1
ATOM 503 O O . GLU A 1 67 ? -2.872 -2.834 38.516 1.00 51.75 67 GLU A O 1
ATOM 508 N N . PRO A 1 68 ? -3.108 -0.649 38.034 1.00 61.22 68 PRO A N 1
ATOM 509 C CA . PRO A 1 68 ? -2.555 -0.191 39.291 1.00 61.22 68 PRO A CA 1
ATOM 510 C C . PRO A 1 68 ? -3.624 -0.361 40.372 1.00 61.22 68 PRO A C 1
ATOM 512 O O . PRO A 1 68 ? -4.803 -0.092 40.163 1.00 61.22 68 PRO A O 1
ATOM 515 N N . ARG A 1 69 ? -3.185 -0.815 41.543 1.00 59.91 69 ARG A N 1
ATOM 516 C CA . ARG A 1 69 ? -3.947 -0.809 42.794 1.00 59.91 69 ARG A CA 1
ATOM 517 C C . ARG A 1 69 ? -4.788 0.473 42.926 1.00 59.91 69 ARG A C 1
ATOM 519 O O . ARG A 1 69 ? -4.181 1.541 42.928 1.00 59.91 69 ARG A O 1
ATOM 526 N N . GLN A 1 70 ? -6.105 0.356 43.132 1.00 49.12 70 GLN A N 1
ATOM 527 C CA . GLN A 1 70 ? -6.878 1.093 44.154 1.00 49.12 70 GLN A CA 1
ATOM 528 C C . GLN A 1 70 ? -8.398 0.871 44.020 1.00 49.12 70 GLN A C 1
ATOM 530 O O . GLN A 1 70 ? -8.893 0.857 42.894 1.00 49.12 70 GLN A O 1
ATOM 535 N N . PRO A 1 71 ? -9.169 0.875 45.126 1.00 56.38 71 PRO A N 1
ATOM 536 C CA . PRO A 1 71 ? -8.817 0.665 46.539 1.00 56.38 71 PRO A CA 1
ATOM 537 C C . PRO A 1 71 ? -8.991 -0.792 47.008 1.00 56.38 71 PRO A C 1
ATOM 539 O O . PRO A 1 71 ? -9.920 -1.479 46.534 1.00 56.38 71 PRO A O 1
#